Protein AF-A0A355GTQ9-F1 (afdb_monomer_lite)

Secondary structure (DSSP, 8-state):
--HHHHHHHHHHHHHT-S-TT-HHHHHHHHHHTT-HHHHHHHHH-HHHHHHHHHH------GGGTTS-TTSTTSGGGSTT---

Foldseek 3Di:
DDPLLVVLLVVVVVVVPDFQLPLVVSLVVCVVVVVVVNNVCCVVPVVQSVCCLQQVDDPPPPPPPPPDPDPPPPPRPPNPDGD

pLDDT: mean 75.87, std 20.14, range [38.34, 94.81]

Structure (mmCIF, N/CA/C/O backbone):
data_AF-A0A355GTQ9-F1
#
_entry.id   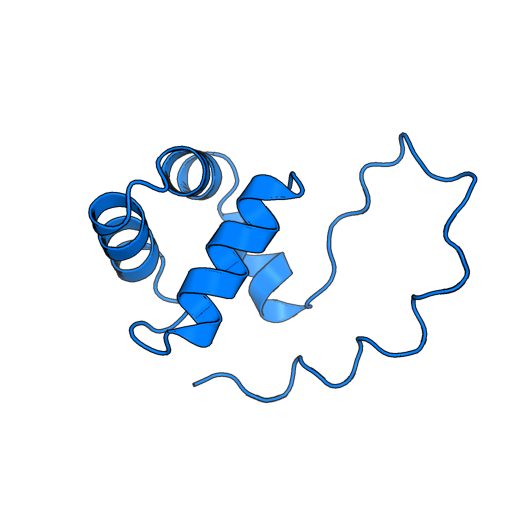AF-A0A355GTQ9-F1
#
loop_
_atom_site.group_PDB
_atom_site.id
_atom_site.type_symbol
_atom_site.label_atom_id
_atom_site.label_alt_id
_atom_site.label_comp_id
_atom_site.label_asym_id
_atom_site.label_entity_id
_atom_site.label_seq_id
_atom_site.pdbx_PDB_ins_code
_atom_site.Cartn_x
_atom_site.Cartn_y
_atom_site.Cartn_z
_atom_site.occupancy
_atom_site.B_iso_or_equiv
_atom_site.auth_seq_id
_atom_site.auth_comp_id
_atom_site.auth_asym_id
_atom_site.auth_atom_id
_atom_site.pdbx_PDB_model_num
ATOM 1 N N . MET A 1 1 ? -6.478 2.635 7.204 1.00 72.06 1 MET A N 1
ATOM 2 C CA . MET A 1 1 ? -6.402 1.731 6.040 1.00 72.06 1 MET A CA 1
ATOM 3 C C . MET A 1 1 ? -7.789 1.165 5.779 1.00 72.06 1 MET A C 1
ATOM 5 O O . MET A 1 1 ? -8.446 0.797 6.745 1.00 72.06 1 MET A O 1
ATOM 9 N N . THR A 1 2 ? -8.256 1.189 4.532 1.00 85.19 2 THR A N 1
ATOM 10 C CA . THR A 1 2 ? -9.509 0.543 4.103 1.00 85.19 2 THR A CA 1
ATOM 11 C C . THR A 1 2 ? -9.239 -0.902 3.684 1.00 85.19 2 THR A C 1
ATOM 13 O O . THR A 1 2 ? -8.093 -1.249 3.386 1.00 85.19 2 THR A O 1
ATOM 16 N N . ASP A 1 3 ? -10.286 -1.726 3.610 1.00 84.88 3 ASP A N 1
ATOM 17 C CA . ASP A 1 3 ? -10.174 -3.115 3.138 1.00 84.88 3 ASP A CA 1
ATOM 18 C C . ASP A 1 3 ? -9.636 -3.183 1.695 1.00 84.88 3 ASP A C 1
ATOM 20 O O . ASP A 1 3 ? -8.810 -4.035 1.380 1.00 84.88 3 ASP A O 1
ATOM 24 N N . THR A 1 4 ? -9.995 -2.214 0.842 1.00 87.88 4 THR A N 1
ATOM 25 C CA . THR A 1 4 ? -9.502 -2.116 -0.545 1.00 87.88 4 THR A CA 1
ATOM 26 C C . THR A 1 4 ? -7.990 -1.904 -0.621 1.00 87.88 4 THR A C 1
ATOM 28 O O . THR A 1 4 ? -7.300 -2.576 -1.386 1.00 87.88 4 THR A O 1
ATOM 31 N N . ILE A 1 5 ? -7.448 -1.000 0.201 1.00 89.50 5 ILE A N 1
ATOM 32 C CA . ILE A 1 5 ? -6.007 -0.727 0.269 1.00 89.50 5 ILE A CA 1
ATOM 33 C C . ILE A 1 5 ? -5.269 -1.961 0.793 1.00 89.50 5 ILE A C 1
ATOM 35 O O . ILE A 1 5 ? -4.208 -2.309 0.279 1.00 89.50 5 ILE A O 1
ATOM 39 N N . LEU A 1 6 ? -5.836 -2.650 1.787 1.00 87.50 6 LEU A N 1
ATOM 40 C CA . LEU A 1 6 ? -5.261 -3.883 2.318 1.00 87.50 6 LEU A CA 1
ATOM 41 C C . LEU A 1 6 ? -5.164 -4.964 1.233 1.00 87.50 6 LEU A C 1
ATOM 43 O O . LEU A 1 6 ? -4.096 -5.549 1.055 1.00 87.50 6 LEU A O 1
ATOM 47 N N . GLU A 1 7 ? -6.240 -5.201 0.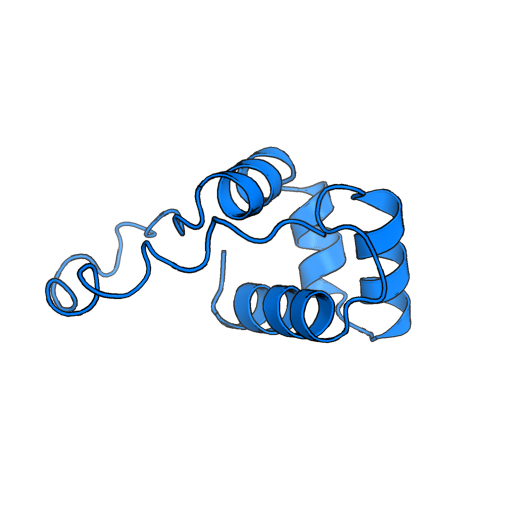484 1.00 89.81 7 GLU A N 1
ATOM 48 C CA . GLU A 1 7 ? -6.255 -6.161 -0.627 1.00 89.81 7 GLU A CA 1
ATOM 49 C C . GLU A 1 7 ? -5.221 -5.811 -1.704 1.00 89.81 7 GLU A C 1
ATOM 51 O O . GLU A 1 7 ? -4.505 -6.691 -2.185 1.00 89.81 7 GLU A O 1
ATOM 56 N N . GLN A 1 8 ? -5.069 -4.527 -2.037 1.00 91.50 8 GLN A N 1
ATOM 57 C CA . GLN A 1 8 ? -4.061 -4.057 -2.995 1.00 91.50 8 GLN A CA 1
ATOM 58 C C . GLN A 1 8 ? -2.630 -4.304 -2.491 1.00 91.50 8 GLN A C 1
ATOM 60 O O . GLN A 1 8 ? -1.782 -4.783 -3.248 1.00 91.50 8 GLN A O 1
ATOM 65 N N . ILE A 1 9 ? -2.359 -4.042 -1.207 1.00 90.69 9 ILE A N 1
ATOM 66 C CA . ILE A 1 9 ? -1.053 -4.313 -0.584 1.00 90.69 9 ILE A CA 1
ATOM 67 C C . ILE A 1 9 ? -0.765 -5.815 -0.571 1.00 90.69 9 ILE A C 1
ATOM 69 O O . ILE A 1 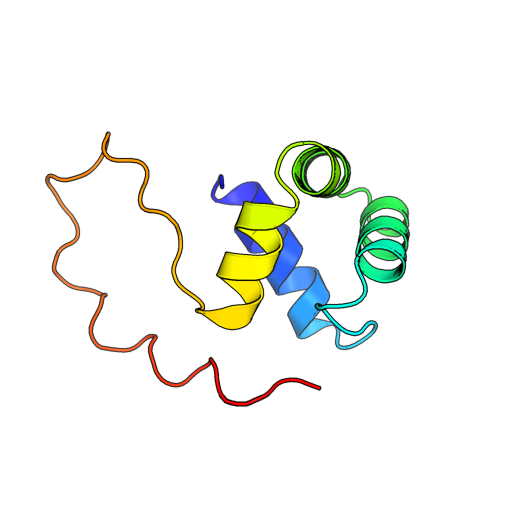9 ? 0.350 -6.218 -0.902 1.00 90.69 9 ILE A O 1
ATOM 73 N N . MET A 1 10 ? -1.750 -6.650 -0.222 1.00 89.81 10 MET A N 1
ATOM 74 C CA . MET A 1 10 ? -1.597 -8.108 -0.256 1.00 89.81 10 MET A CA 1
ATOM 75 C C . MET A 1 10 ? -1.368 -8.609 -1.684 1.00 89.81 10 MET A C 1
ATOM 77 O O . MET A 1 10 ? -0.471 -9.411 -1.898 1.00 89.81 10 MET A O 1
ATOM 81 N N . SER A 1 11 ? -2.072 -8.066 -2.681 1.00 91.25 11 SER A N 1
ATOM 82 C CA . SER A 1 11 ? -1.855 -8.402 -4.093 1.00 91.25 11 SER A CA 1
ATOM 83 C C . SER A 1 11 ? -0.423 -8.103 -4.554 1.00 91.25 11 SER A C 1
ATOM 85 O O . SER A 1 11 ? 0.182 -8.906 -5.268 1.00 91.25 11 SER A O 1
ATOM 87 N N . ILE A 1 12 ? 0.147 -6.966 -4.138 1.00 90.44 12 ILE A N 1
ATOM 88 C CA . ILE A 1 12 ? 1.549 -6.633 -4.426 1.00 90.44 12 ILE A CA 1
ATOM 89 C C . ILE A 1 12 ? 2.495 -7.563 -3.664 1.00 90.44 12 ILE A C 1
ATOM 91 O O . ILE A 1 12 ? 3.445 -8.075 -4.255 1.00 90.44 12 ILE A O 1
ATOM 95 N N . ARG A 1 13 ? 2.219 -7.829 -2.386 1.00 87.69 13 ARG A N 1
ATOM 96 C CA . ARG A 1 13 ? 3.024 -8.735 -1.561 1.00 87.69 13 ARG A CA 1
ATOM 97 C C . ARG A 1 13 ? 3.078 -10.144 -2.149 1.00 87.69 13 ARG A C 1
ATOM 99 O O . ARG A 1 13 ? 4.165 -10.688 -2.306 1.00 87.69 13 ARG A O 1
ATOM 106 N N . ASP A 1 14 ? 1.929 -10.701 -2.518 1.00 88.06 14 ASP A N 1
ATOM 107 C CA . ASP A 1 14 ? 1.804 -12.044 -3.091 1.00 88.06 14 ASP A CA 1
ATOM 108 C C . ASP A 1 14 ? 2.474 -12.143 -4.465 1.00 88.06 14 ASP A C 1
ATOM 110 O O . ASP A 1 14 ? 2.928 -13.215 -4.863 1.00 88.06 14 ASP A O 1
ATOM 114 N N . SER A 1 15 ? 2.583 -11.020 -5.185 1.00 88.69 15 SER A N 1
ATOM 115 C CA . SER A 1 15 ? 3.330 -10.977 -6.441 1.00 88.69 15 SER A CA 1
ATOM 116 C C . SER A 1 15 ? 4.838 -11.157 -6.253 1.00 88.69 15 SER A C 1
ATOM 118 O O . SER A 1 15 ? 5.507 -11.569 -7.197 1.00 88.69 15 SER A O 1
ATOM 120 N N . GLY A 1 16 ? 5.384 -10.821 -5.074 1.00 86.94 16 GLY A N 1
ATOM 121 C CA . GLY A 1 16 ? 6.820 -10.901 -4.779 1.00 86.94 16 GLY A CA 1
ATOM 122 C C . GLY A 1 16 ? 7.714 -10.076 -5.716 1.00 86.94 16 GLY A C 1
ATOM 123 O O . GLY A 1 16 ? 8.917 -10.307 -5.777 1.00 86.94 16 GLY A O 1
ATOM 124 N N . ALA A 1 17 ? 7.139 -9.148 -6.487 1.00 87.88 17 ALA A N 1
ATOM 125 C CA . ALA A 1 17 ? 7.851 -8.428 -7.541 1.00 87.88 17 ALA A CA 1
ATOM 126 C C . ALA A 1 17 ? 8.742 -7.298 -7.003 1.00 87.88 17 ALA A C 1
ATOM 128 O O . ALA A 1 17 ? 9.705 -6.907 -7.660 1.00 87.88 17 ALA A O 1
ATOM 129 N N . VAL A 1 18 ? 8.413 -6.759 -5.826 1.00 90.56 18 VAL A N 1
ATOM 130 C CA . VAL A 1 18 ? 9.113 -5.630 -5.205 1.00 90.56 18 VAL A CA 1
ATOM 131 C C . VAL A 1 18 ? 9.222 -5.832 -3.699 1.00 90.56 18 VAL A C 1
ATOM 133 O O . VAL A 1 18 ? 8.336 -6.406 -3.069 1.00 90.56 18 VAL A O 1
ATOM 136 N N . ASN A 1 19 ? 10.286 -5.289 -3.109 1.00 89.56 19 ASN A N 1
ATOM 137 C CA . ASN A 1 19 ? 10.411 -5.218 -1.659 1.00 89.56 19 ASN A CA 1
ATOM 138 C C . ASN A 1 19 ? 9.344 -4.264 -1.097 1.00 89.56 19 ASN A C 1
ATOM 140 O O . ASN A 1 19 ? 9.304 -3.086 -1.455 1.00 89.56 19 ASN A O 1
ATOM 144 N N . MET A 1 20 ? 8.525 -4.750 -0.164 1.00 88.69 20 MET A N 1
ATOM 145 C CA . MET A 1 20 ? 7.427 -3.984 0.441 1.00 88.69 20 MET A CA 1
ATOM 146 C C . MET A 1 20 ? 7.884 -2.752 1.243 1.00 88.69 20 MET A C 1
ATOM 148 O O . MET A 1 20 ? 7.079 -1.854 1.489 1.00 88.69 20 MET A O 1
ATOM 152 N N . LEU A 1 21 ? 9.161 -2.675 1.638 1.00 88.19 21 LEU A N 1
ATOM 153 C CA . LEU A 1 21 ? 9.757 -1.507 2.302 1.00 88.19 21 LEU A CA 1
ATOM 154 C C . LEU A 1 21 ? 10.20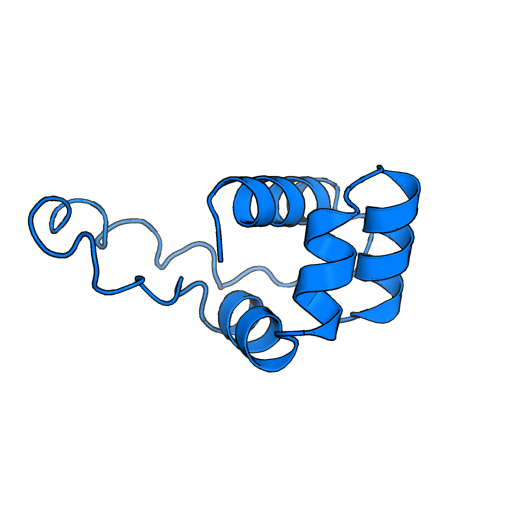2 -0.416 1.315 1.00 88.19 21 LEU A C 1
ATOM 156 O O . LEU A 1 21 ? 10.354 0.749 1.702 1.00 88.19 21 LEU A O 1
ATOM 160 N N . SER A 1 22 ? 10.383 -0.773 0.042 1.00 90.19 22 SER A N 1
ATOM 161 C CA . SER A 1 22 ? 10.759 0.140 -1.037 1.00 90.19 22 SER A CA 1
ATOM 162 C C . SER A 1 22 ? 9.533 0.876 -1.566 1.00 90.19 22 SER A C 1
ATOM 164 O O . SER A 1 22 ? 8.951 0.502 -2.578 1.00 90.19 22 SER A O 1
ATOM 166 N N . LEU A 1 23 ? 9.156 1.965 -0.895 1.00 90.44 23 LEU A N 1
ATOM 167 C CA . LEU A 1 23 ? 7.955 2.744 -1.227 1.00 90.44 23 LEU A CA 1
ATOM 168 C C . LEU A 1 23 ? 7.890 3.177 -2.693 1.00 90.44 23 LEU A C 1
ATOM 170 O O . LEU A 1 23 ? 6.839 3.044 -3.303 1.00 90.44 23 LEU A O 1
ATOM 174 N N . ASN A 1 24 ? 9.006 3.630 -3.265 1.00 91.38 24 ASN A N 1
ATOM 175 C CA . ASN A 1 24 ? 9.043 4.079 -4.658 1.00 91.38 24 ASN A CA 1
ATOM 176 C C . ASN A 1 24 ? 8.706 2.937 -5.634 1.00 91.38 24 ASN A C 1
ATOM 178 O O . ASN A 1 24 ? 7.969 3.138 -6.595 1.00 91.38 24 ASN A O 1
ATOM 182 N N . GLU A 1 25 ? 9.220 1.734 -5.367 1.00 92.56 25 GLU A N 1
ATOM 183 C CA . GLU A 1 25 ? 8.960 0.545 -6.186 1.00 92.56 25 GLU A CA 1
ATOM 184 C C . GLU A 1 25 ? 7.515 0.064 -6.008 1.00 92.56 25 GLU A C 1
ATOM 186 O O . GLU A 1 25 ? 6.837 -0.245 -6.985 1.00 92.56 25 GLU A O 1
ATOM 191 N N . VAL A 1 26 ? 7.005 0.077 -4.771 1.00 91.94 26 VAL A N 1
ATOM 192 C CA . VAL A 1 26 ? 5.605 -0.259 -4.473 1.00 91.94 26 VAL A CA 1
ATOM 193 C C . VAL A 1 26 ? 4.653 0.725 -5.148 1.00 91.94 26 VAL A C 1
ATOM 195 O O . VAL A 1 26 ? 3.681 0.296 -5.757 1.00 91.94 26 VAL A O 1
ATOM 198 N N . GLN A 1 27 ? 4.934 2.029 -5.097 1.00 93.19 27 GLN A N 1
ATOM 199 C CA . GLN A 1 27 ? 4.123 3.051 -5.762 1.00 93.19 27 GLN A CA 1
ATOM 200 C C . GLN A 1 27 ? 4.146 2.890 -7.278 1.00 93.19 27 GLN A C 1
ATOM 202 O O . GLN A 1 27 ? 3.097 2.971 -7.914 1.00 93.19 27 GLN A O 1
ATOM 207 N N . ARG A 1 28 ? 5.316 2.616 -7.861 1.00 94.25 28 ARG A N 1
ATOM 208 C CA . ARG A 1 28 ? 5.438 2.356 -9.296 1.00 94.25 28 ARG A CA 1
ATOM 209 C C . ARG A 1 28 ? 4.619 1.136 -9.710 1.00 94.25 28 ARG A C 1
ATOM 211 O O . ARG A 1 28 ? 3.819 1.230 -10.635 1.00 94.25 28 ARG A O 1
ATOM 218 N N . LEU A 1 29 ? 4.771 0.019 -9.005 1.00 94.19 29 LEU A N 1
ATOM 219 C CA . LEU A 1 29 ? 4.038 -1.208 -9.307 1.00 94.19 29 LEU A CA 1
ATOM 220 C C . LEU A 1 29 ? 2.529 -1.051 -9.067 1.00 94.19 29 LEU A C 1
ATOM 222 O O . LEU A 1 29 ? 1.723 -1.558 -9.844 1.00 94.19 29 LEU A O 1
ATOM 226 N N . ALA A 1 30 ? 2.137 -0.331 -8.015 1.00 93.88 30 ALA A N 1
ATOM 227 C CA . ALA A 1 30 ? 0.746 0.015 -7.746 1.00 93.88 30 ALA A CA 1
ATOM 228 C C . ALA A 1 30 ? 0.160 0.851 -8.890 1.00 93.88 30 ALA A C 1
ATOM 230 O O . ALA A 1 30 ? -0.933 0.553 -9.365 1.00 93.88 30 ALA A O 1
ATOM 231 N N . TYR A 1 31 ? 0.906 1.838 -9.389 1.00 94.12 31 TYR A N 1
ATOM 232 C CA . TYR A 1 31 ? 0.503 2.651 -10.532 1.00 94.12 31 TYR A CA 1
ATOM 233 C C . TYR A 1 31 ? 0.356 1.813 -11.810 1.00 94.12 31 TYR A C 1
ATOM 235 O O . TYR A 1 31 ? -0.657 1.918 -12.499 1.00 94.12 31 TYR A O 1
ATOM 243 N N . GLU A 1 32 ? 1.314 0.926 -12.094 1.00 94.38 32 GLU A N 1
ATOM 244 C CA . GLU A 1 32 ? 1.268 0.001 -13.237 1.00 94.38 32 GLU A CA 1
ATOM 245 C C . GLU A 1 32 ? 0.071 -0.969 -13.161 1.00 94.38 32 GLU A C 1
ATOM 247 O O . GLU A 1 32 ? -0.498 -1.332 -14.190 1.00 94.38 32 GLU A O 1
ATOM 252 N N . LYS A 1 33 ? -0.354 -1.355 -11.950 1.00 92.06 33 LYS A N 1
ATOM 253 C CA . LYS A 1 33 ? -1.534 -2.205 -11.704 1.00 92.06 33 LYS A CA 1
ATOM 254 C C . LYS A 1 33 ? -2.862 -1.439 -11.621 1.00 92.06 33 LYS A C 1
ATOM 256 O O . LYS A 1 33 ? -3.908 -2.074 -11.523 1.00 92.06 33 LYS A O 1
ATOM 261 N N . GLY A 1 34 ? -2.845 -0.104 -11.662 1.00 94.81 34 GLY A N 1
ATOM 262 C CA . GLY A 1 34 ? -4.043 0.736 -11.535 1.00 94.81 34 GLY A CA 1
ATOM 263 C C . GLY A 1 34 ? -4.551 0.921 -10.098 1.00 94.81 34 GLY A C 1
ATOM 264 O O . GLY A 1 34 ? -5.686 1.344 -9.892 1.00 94.81 34 GLY A O 1
ATOM 265 N N . TYR A 1 35 ? -3.730 0.623 -9.089 1.00 94.25 35 TYR A N 1
ATOM 266 C CA . TYR A 1 35 ? -4.045 0.794 -7.667 1.00 94.25 35 TYR A CA 1
ATOM 267 C C . TYR A 1 35 ? -3.802 2.241 -7.214 1.00 94.25 35 TYR A C 1
ATOM 269 O O . TYR A 1 35 ? -2.959 2.517 -6.360 1.00 94.25 35 TYR A O 1
ATOM 277 N N . TYR A 1 36 ? -4.530 3.191 -7.806 1.00 92.69 36 TYR A N 1
ATOM 278 C CA . TYR A 1 36 ? -4.336 4.622 -7.543 1.00 92.69 36 TYR A CA 1
ATOM 279 C C . TYR A 1 36 ? -4.645 5.011 -6.089 1.00 92.69 36 TYR A C 1
ATOM 281 O O . TYR A 1 36 ? -3.951 5.854 -5.527 1.00 92.69 36 TYR A O 1
ATOM 289 N N . GLU A 1 37 ? -5.619 4.351 -5.454 1.00 91.75 37 GLU A N 1
ATOM 290 C CA . GLU A 1 37 ? -5.934 4.557 -4.033 1.00 91.75 37 GLU A CA 1
ATOM 291 C C . GLU A 1 37 ? -4.746 4.212 -3.128 1.00 91.75 37 GLU A C 1
ATOM 293 O O . GLU A 1 37 ? -4.422 4.975 -2.219 1.00 91.75 37 GLU A O 1
ATOM 298 N N . LEU A 1 38 ? -4.053 3.100 -3.401 1.00 91.88 38 LEU A N 1
ATOM 299 C CA . LEU A 1 38 ? -2.842 2.727 -2.673 1.00 91.88 38 LEU A CA 1
ATOM 300 C C . LEU A 1 38 ? -1.711 3.735 -2.895 1.00 91.88 38 LEU A C 1
ATOM 302 O O . LEU A 1 38 ? -1.000 4.060 -1.945 1.00 91.88 38 LEU A O 1
ATOM 306 N N . VAL A 1 39 ? -1.546 4.248 -4.118 1.00 93.94 39 VAL A N 1
ATOM 307 C CA . VAL A 1 39 ? -0.524 5.267 -4.408 1.00 93.94 39 VAL A CA 1
ATOM 308 C C . VAL A 1 39 ? -0.766 6.517 -3.561 1.00 93.94 39 VAL A C 1
ATOM 310 O O . VAL A 1 39 ? 0.141 6.928 -2.837 1.00 93.94 39 VAL A O 1
ATOM 313 N N . CYS A 1 40 ? -1.989 7.056 -3.575 1.00 92.69 40 CYS A N 1
ATOM 314 C CA . CYS A 1 40 ? -2.362 8.212 -2.755 1.00 92.69 40 CYS A CA 1
ATOM 315 C C . CYS A 1 40 ? -2.221 7.917 -1.255 1.00 92.69 40 CYS A C 1
ATOM 317 O O . CYS A 1 40 ? -1.658 8.721 -0.515 1.00 92.69 40 CYS A O 1
ATOM 319 N N . TYR A 1 41 ? -2.642 6.731 -0.803 1.00 91.69 41 TYR A N 1
ATOM 320 C CA . TYR A 1 41 ? -2.518 6.337 0.600 1.00 91.69 41 TYR A CA 1
ATOM 321 C C . TYR A 1 41 ? -1.062 6.294 1.074 1.00 91.69 41 TYR A C 1
ATOM 323 O O . TYR A 1 41 ? -0.760 6.723 2.186 1.00 91.69 41 TYR A O 1
ATOM 331 N N . ILE A 1 42 ? -0.141 5.791 0.249 1.00 91.06 42 ILE A N 1
ATOM 332 C CA . ILE A 1 42 ? 1.284 5.753 0.596 1.00 91.06 42 ILE A CA 1
ATOM 333 C C . ILE A 1 42 ? 1.853 7.172 0.739 1.00 91.06 42 ILE A C 1
ATOM 335 O O . ILE A 1 42 ? 2.679 7.400 1.628 1.00 91.06 42 ILE A O 1
ATOM 339 N N . GLU A 1 43 ? 1.413 8.119 -0.091 1.00 91.00 43 GLU A N 1
ATOM 340 C CA . GLU A 1 43 ? 1.848 9.520 -0.014 1.00 91.00 43 GLU A CA 1
ATOM 341 C C . GLU A 1 43 ? 1.315 10.216 1.242 1.00 91.00 43 GLU A C 1
ATOM 343 O O . GLU A 1 43 ? 2.081 10.837 1.981 1.00 91.00 43 GLU A O 1
ATOM 348 N N . GLU A 1 44 ? 0.024 10.060 1.526 1.00 91.06 44 GLU A N 1
ATOM 349 C CA . GLU A 1 44 ? -0.652 10.717 2.650 1.00 91.06 44 GLU A CA 1
ATOM 350 C C . GLU A 1 44 ? -0.306 10.071 4.004 1.00 91.06 44 GLU A C 1
ATOM 352 O O . GLU A 1 44 ? -0.141 10.756 5.016 1.00 91.06 44 GLU A O 1
ATOM 357 N N . HIS A 1 45 ? -0.140 8.745 4.030 1.00 90.44 45 HIS A N 1
ATOM 358 C CA . HIS A 1 45 ? -0.042 7.934 5.248 1.00 90.44 45 HIS A CA 1
ATOM 359 C C . HIS A 1 45 ? 1.205 7.037 5.284 1.00 90.44 45 HIS A C 1
ATOM 361 O O . HIS A 1 45 ? 1.191 5.937 5.848 1.00 90.44 45 HIS A O 1
ATOM 367 N N . ARG A 1 46 ? 2.342 7.530 4.776 1.00 88.69 46 ARG A N 1
ATOM 368 C CA . ARG A 1 46 ? 3.624 6.797 4.721 1.00 88.69 46 ARG A CA 1
ATOM 369 C C . ARG A 1 46 ? 4.007 6.083 6.022 1.00 88.69 46 ARG A C 1
ATOM 371 O O . ARG A 1 46 ? 4.470 4.944 5.995 1.00 88.69 46 ARG A O 1
ATOM 378 N N . ARG A 1 47 ? 3.836 6.747 7.173 1.00 87.94 47 ARG A N 1
ATOM 379 C CA . ARG A 1 47 ? 4.186 6.179 8.489 1.00 87.94 47 ARG A CA 1
ATOM 380 C C . ARG A 1 47 ? 3.277 5.012 8.871 1.00 87.94 47 ARG A C 1
ATOM 382 O O . ARG A 1 47 ? 3.730 4.077 9.519 1.00 87.94 47 ARG A O 1
ATOM 389 N N . GLU A 1 48 ? 2.000 5.077 8.514 1.00 88.00 48 GLU A N 1
ATOM 390 C CA . GLU A 1 48 ? 1.047 4.003 8.798 1.00 88.00 48 GLU A CA 1
ATOM 391 C C . GLU A 1 48 ? 1.334 2.782 7.941 1.00 88.00 48 GLU A C 1
ATOM 393 O O . GLU A 1 48 ? 1.384 1.686 8.487 1.00 88.00 48 GLU A O 1
ATOM 398 N N . TYR A 1 49 ? 1.619 2.983 6.653 1.00 88.94 49 TYR A N 1
ATOM 399 C CA . TYR A 1 49 ? 2.067 1.913 5.770 1.00 88.94 49 TYR A CA 1
ATOM 400 C C . TYR A 1 49 ? 3.333 1.236 6.316 1.00 88.94 49 TYR A C 1
ATOM 402 O O . TYR A 1 49 ? 3.367 0.021 6.474 1.00 88.94 49 TYR A O 1
ATOM 410 N N . TRP A 1 50 ? 4.353 2.015 6.693 1.00 87.94 50 TRP A N 1
ATOM 411 C CA . TRP A 1 50 ? 5.593 1.468 7.261 1.00 87.94 50 TRP A CA 1
ATOM 412 C C . TRP A 1 50 ? 5.351 0.653 8.530 1.00 87.94 50 TRP A C 1
ATOM 414 O O . TRP A 1 50 ? 5.876 -0.450 8.672 1.00 87.94 50 TRP A O 1
ATOM 424 N N . ASN A 1 51 ? 4.531 1.183 9.438 1.00 85.88 51 ASN A N 1
ATOM 425 C CA . ASN A 1 51 ? 4.153 0.461 10.643 1.00 85.88 51 ASN A CA 1
ATOM 426 C C . ASN A 1 51 ? 3.405 -0.824 10.291 1.00 85.88 51 ASN A C 1
ATOM 428 O O . ASN A 1 51 ? 3.748 -1.859 10.836 1.00 85.88 51 ASN A O 1
ATOM 432 N N . PHE A 1 52 ? 2.458 -0.783 9.354 1.00 85.19 52 PHE A N 1
ATOM 433 C CA . PHE A 1 52 ? 1.709 -1.958 8.919 1.00 85.19 52 PHE A CA 1
ATOM 434 C C . PHE A 1 52 ? 2.621 -3.050 8.347 1.00 85.19 52 PHE A C 1
ATOM 436 O O . PHE A 1 52 ? 2.487 -4.207 8.731 1.00 85.19 52 PHE A O 1
ATOM 443 N N . ILE A 1 53 ? 3.591 -2.700 7.497 1.00 86.94 53 ILE A N 1
ATOM 444 C CA . ILE A 1 53 ? 4.549 -3.678 6.960 1.00 86.94 53 ILE A CA 1
ATOM 445 C C . ILE A 1 53 ? 5.431 -4.271 8.071 1.00 86.94 53 ILE A C 1
ATOM 447 O O . ILE A 1 53 ? 5.728 -5.463 8.040 1.00 86.94 53 ILE A O 1
ATOM 451 N N . MET A 1 54 ? 5.822 -3.471 9.069 1.00 82.19 54 MET A N 1
ATOM 452 C CA . MET A 1 54 ? 6.699 -3.918 10.160 1.00 82.19 54 MET A CA 1
ATOM 453 C C . MET A 1 54 ? 5.981 -4.710 11.256 1.00 82.19 54 MET A C 1
ATOM 455 O O . MET A 1 54 ? 6.549 -5.648 11.810 1.00 82.19 54 MET A O 1
ATOM 459 N N . THR A 1 55 ? 4.760 -4.322 11.617 1.00 79.25 55 THR A N 1
ATOM 460 C CA . THR A 1 55 ? 4.027 -4.916 12.743 1.00 79.25 55 THR A CA 1
ATOM 461 C C . THR A 1 55 ? 2.973 -5.916 12.288 1.00 79.25 55 THR A C 1
ATOM 463 O O . THR A 1 55 ? 2.566 -6.767 13.076 1.00 79.25 55 THR A O 1
ATOM 466 N N . GLY A 1 56 ? 2.502 -5.821 11.040 1.00 72.62 56 GLY A N 1
ATOM 467 C CA . GLY A 1 56 ? 1.309 -6.526 10.570 1.00 72.62 56 GLY A CA 1
ATOM 468 C C . GLY A 1 56 ? 0.033 -6.104 11.305 1.00 72.62 56 GLY A C 1
ATOM 469 O O . GLY A 1 56 ? -1.006 -6.743 11.144 1.00 72.62 56 GLY A O 1
ATOM 470 N N . GLU A 1 57 ? 0.101 -5.064 12.142 1.00 72.50 57 GLU A N 1
ATOM 471 C CA . GLU A 1 57 ? -1.032 -4.574 12.912 1.00 72.50 57 GLU A CA 1
ATO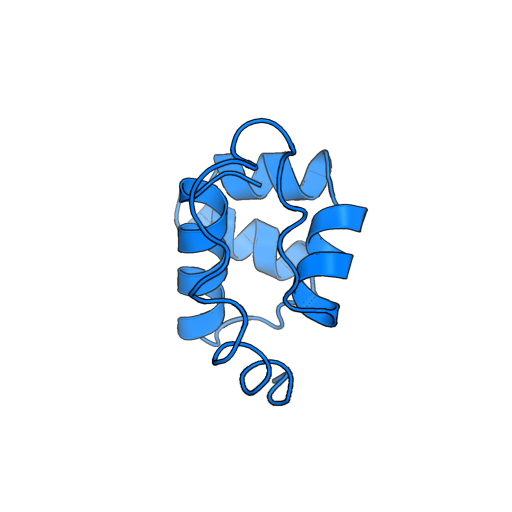M 472 C C . GLU A 1 57 ? -1.734 -3.481 12.117 1.00 72.50 57 GLU A C 1
ATOM 474 O O . GLU A 1 57 ? -1.236 -2.365 11.945 1.00 72.50 57 GLU A O 1
ATOM 479 N N . GLU A 1 58 ? -2.927 -3.811 11.637 1.00 66.25 58 GLU A N 1
ATOM 480 C CA . GLU A 1 58 ? -3.870 -2.822 11.144 1.00 66.25 58 GLU A CA 1
ATOM 481 C C . GLU A 1 58 ? -4.211 -1.894 12.313 1.00 66.25 58 GLU A C 1
ATOM 483 O O . GLU A 1 58 ? -4.640 -2.351 13.378 1.00 66.25 58 GLU A O 1
ATOM 488 N N . LYS A 1 59 ? -4.010 -0.580 12.148 1.00 62.03 59 LYS A N 1
ATOM 489 C CA . LYS A 1 59 ? -4.580 0.373 13.100 1.00 62.03 59 LYS A CA 1
ATOM 490 C C . LYS A 1 59 ? -6.094 0.281 12.985 1.00 62.03 59 LYS A C 1
ATOM 492 O O . LYS A 1 59 ? -6.690 0.877 12.092 1.00 62.03 59 LYS A O 1
ATOM 497 N N . GLU A 1 60 ? -6.670 -0.502 13.887 1.00 53.75 60 GLU A N 1
ATOM 498 C CA . GLU A 1 60 ? -8.101 -0.687 14.080 1.00 53.75 60 GLU A CA 1
ATOM 499 C C . GLU A 1 60 ? -8.726 0.707 14.203 1.00 53.75 60 GLU A C 1
ATOM 501 O O . GLU A 1 60 ? -8.471 1.451 15.156 1.00 53.75 60 GLU A O 1
ATOM 506 N N . ASN A 1 61 ? -9.468 1.117 13.175 1.00 46.44 61 ASN A N 1
ATOM 507 C CA . ASN A 1 61 ? -10.193 2.372 13.221 1.00 46.44 61 ASN A CA 1
ATOM 508 C C . ASN A 1 61 ? -11.299 2.166 14.263 1.00 46.44 61 ASN A C 1
ATOM 510 O O . ASN A 1 61 ? -12.167 1.315 14.082 1.00 46.44 61 ASN A O 1
ATOM 514 N N . LYS A 1 62 ? -11.237 2.895 15.382 1.00 45.56 62 LYS A N 1
ATOM 515 C CA . LYS A 1 62 ? -12.024 2.659 16.611 1.00 45.56 62 LYS A CA 1
ATOM 516 C C . LYS A 1 62 ? -13.556 2.741 16.466 1.00 45.56 62 LYS A C 1
ATOM 518 O O . LYS A 1 62 ? -14.276 2.668 17.454 1.00 45.56 62 LYS A O 1
ATOM 523 N N . TYR A 1 63 ? -14.079 2.875 15.253 1.00 49.41 63 TYR A N 1
ATOM 524 C CA . TYR A 1 63 ? -15.508 2.987 14.973 1.00 49.41 63 TYR A CA 1
ATOM 525 C C . TYR A 1 63 ? -16.233 1.632 14.837 1.00 49.41 63 TYR A C 1
ATOM 527 O O . TYR A 1 63 ? -17.456 1.622 14.746 1.00 49.41 63 TYR A O 1
ATOM 535 N N . SER A 1 64 ? -15.531 0.490 14.887 1.00 48.03 64 SER A N 1
ATOM 536 C CA . SER A 1 64 ? -16.129 -0.861 14.826 1.00 48.03 64 SER A CA 1
ATOM 537 C C . SER A 1 64 ? -15.804 -1.756 16.036 1.00 48.03 64 SER A C 1
ATOM 539 O O . SER A 1 64 ? -15.871 -2.983 15.939 1.00 48.03 64 SER A O 1
ATOM 541 N N . GLU A 1 65 ? -15.455 -1.174 17.191 1.00 49.75 65 GLU A N 1
ATOM 542 C CA . GLU A 1 65 ? -14.961 -1.897 18.384 1.00 49.75 65 GLU A CA 1
ATOM 543 C C . GLU A 1 65 ? -15.951 -2.904 19.023 1.00 49.75 65 GLU A C 1
ATOM 545 O O . GLU A 1 65 ? -15.601 -3.571 19.997 1.00 49.75 65 GLU A O 1
ATOM 550 N N . THR A 1 66 ? -17.168 -3.096 18.508 1.00 48.72 66 THR A N 1
ATOM 551 C CA . THR A 1 66 ? -18.169 -3.941 19.185 1.00 48.72 66 THR A CA 1
ATOM 552 C C . THR A 1 66 ? -18.201 -5.420 18.785 1.00 48.72 66 THR A C 1
ATOM 554 O O . THR A 1 66 ? -18.763 -6.191 19.558 1.00 48.72 66 THR A O 1
ATOM 557 N N . SER A 1 67 ? -17.604 -5.873 17.668 1.00 45.56 67 SER A N 1
ATOM 558 C CA . SER A 1 67 ? -17.924 -7.234 17.158 1.00 45.56 67 SER A CA 1
ATOM 559 C C . SER A 1 67 ? -16.786 -8.227 16.867 1.00 45.56 67 SER A C 1
ATOM 561 O O . SER A 1 67 ? -17.091 -9.400 16.679 1.00 45.56 67 SER A O 1
ATOM 563 N N . LEU A 1 68 ? -15.493 -7.874 16.867 1.00 49.53 68 LEU A N 1
ATOM 564 C CA . LEU A 1 68 ? -14.448 -8.817 16.400 1.00 49.53 68 LEU A CA 1
ATOM 565 C C . LEU A 1 68 ? -13.278 -9.024 17.376 1.00 49.53 68 LEU A C 1
ATOM 567 O O . LEU A 1 68 ? -12.109 -8.904 17.027 1.00 49.53 68 LEU A O 1
ATOM 571 N N . ARG A 1 69 ? -13.579 -9.460 18.608 1.00 44.12 69 ARG A N 1
ATOM 572 C CA . ARG A 1 69 ? -12.555 -9.995 19.536 1.00 44.12 69 ARG A CA 1
ATOM 573 C C . ARG A 1 69 ? -11.987 -11.364 19.129 1.00 44.12 69 ARG A C 1
ATOM 575 O O . ARG A 1 69 ? -11.035 -11.815 19.756 1.00 44.12 69 ARG A O 1
ATOM 582 N N . ASN A 1 70 ? -12.537 -12.037 18.114 1.00 42.56 70 ASN A N 1
ATOM 583 C CA . ASN A 1 70 ? -12.350 -13.486 17.965 1.00 42.56 70 ASN A CA 1
ATOM 584 C C . ASN A 1 70 ? -11.342 -13.952 16.891 1.00 42.56 70 ASN A C 1
ATOM 586 O O . ASN A 1 70 ? -11.169 -15.150 16.705 1.00 42.56 70 ASN A O 1
ATOM 590 N N . THR A 1 71 ? -10.638 -13.057 16.189 1.00 45.12 71 THR A N 1
ATOM 591 C CA . THR A 1 71 ? -9.692 -13.457 15.114 1.00 45.12 71 THR A CA 1
ATOM 592 C C . THR A 1 71 ? -8.240 -13.027 15.348 1.00 45.12 71 THR A C 1
ATOM 594 O O . THR A 1 71 ? -7.347 -13.427 14.599 1.00 45.12 71 THR A O 1
ATOM 597 N N . LYS A 1 72 ? -7.952 -12.292 16.434 1.00 46.22 72 LYS A N 1
ATOM 598 C CA . LYS A 1 72 ? -6.598 -11.802 16.778 1.00 46.22 72 LYS A CA 1
ATOM 599 C C . LYS A 1 72 ? -5.598 -12.910 17.167 1.00 46.22 72 LYS A C 1
ATOM 601 O O . LYS A 1 72 ? -4.418 -12.626 17.354 1.00 46.22 72 LYS A O 1
ATOM 606 N N . SER A 1 73 ? -6.034 -14.171 17.262 1.00 42.25 73 SER A N 1
ATOM 607 C CA . SER A 1 73 ? -5.206 -15.288 17.741 1.00 42.25 73 SER A CA 1
ATOM 608 C C . SER A 1 73 ? -4.347 -15.983 16.672 1.00 42.25 73 SER A C 1
ATOM 610 O O . SER A 1 73 ? -3.412 -16.683 17.047 1.00 42.25 73 SER A O 1
ATOM 612 N N . LEU A 1 74 ? -4.612 -15.822 15.368 1.00 43.19 74 LEU A N 1
ATOM 613 C CA . LEU A 1 74 ? -3.925 -16.621 14.329 1.00 43.19 74 LEU A CA 1
ATOM 614 C C . LEU A 1 74 ? -3.038 -15.822 13.359 1.00 43.19 74 LEU A C 1
ATOM 616 O O . LEU A 1 74 ? -2.264 -16.418 12.619 1.00 43.19 74 LEU A O 1
ATOM 620 N N . ARG A 1 75 ? -3.066 -14.483 13.379 1.00 47.72 75 ARG A N 1
ATOM 621 C CA . ARG A 1 75 ? -2.344 -13.660 12.383 1.00 47.72 75 ARG A CA 1
ATOM 622 C C . ARG A 1 75 ? -0.911 -13.251 12.759 1.00 47.72 75 ARG A C 1
ATOM 624 O O . ARG A 1 75 ? -0.216 -12.668 11.938 1.00 47.72 75 ARG A O 1
ATOM 631 N N . LYS A 1 76 ? -0.422 -13.608 13.955 1.00 45.91 76 LYS A N 1
ATOM 632 C CA . LYS A 1 76 ? 0.942 -13.261 14.420 1.00 45.91 76 LYS A CA 1
ATOM 633 C C . LYS A 1 76 ? 2.080 -14.014 13.708 1.00 45.91 76 LYS A C 1
ATOM 635 O O . LYS A 1 76 ? 3.232 -13.630 13.854 1.00 45.91 76 LYS A O 1
ATOM 640 N N . HIS A 1 77 ? 1.781 -15.064 12.940 1.00 38.81 77 HIS A N 1
ATOM 641 C CA . HIS A 1 77 ? 2.808 -15.907 12.309 1.00 38.81 77 HIS A CA 1
ATOM 642 C C . HIS A 1 77 ? 3.284 -15.430 10.924 1.00 38.81 77 HIS A C 1
ATO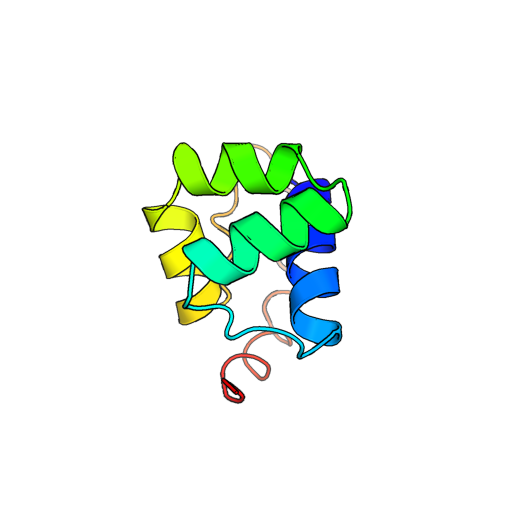M 644 O O . HIS A 1 77 ? 4.249 -15.976 10.403 1.00 38.81 77 HIS A O 1
ATOM 650 N N . ILE A 1 78 ? 2.665 -14.405 10.328 1.00 45.50 78 ILE A N 1
ATOM 651 C CA . ILE A 1 78 ? 2.961 -13.990 8.939 1.00 45.50 78 ILE A CA 1
ATOM 652 C C . ILE A 1 78 ? 4.043 -12.886 8.863 1.00 45.50 78 ILE A C 1
ATOM 654 O O . ILE A 1 78 ? 4.547 -12.571 7.785 1.00 45.50 78 ILE A O 1
ATOM 658 N N . VAL A 1 79 ? 4.450 -12.316 10.003 1.00 46.22 79 VAL A N 1
ATOM 659 C CA . VAL A 1 79 ? 5.427 -11.208 10.076 1.00 46.22 79 VAL A CA 1
ATOM 660 C C . VAL A 1 79 ? 6.881 -11.671 9.826 1.00 46.22 79 VAL A C 1
ATOM 662 O O . VAL A 1 79 ? 7.751 -10.849 9.571 1.00 46.22 79 VAL A O 1
ATOM 665 N N . TYR A 1 80 ? 7.172 -12.979 9.819 1.00 43.22 80 TYR A N 1
ATOM 666 C CA . TYR A 1 80 ? 8.554 -13.497 9.772 1.00 43.22 80 TYR A CA 1
ATOM 667 C C . TYR A 1 80 ? 9.167 -13.746 8.386 1.00 43.22 80 TYR A C 1
ATOM 669 O O . TYR A 1 80 ? 10.275 -14.270 8.314 1.00 43.22 80 TYR A O 1
ATOM 677 N N . PHE A 1 81 ? 8.513 -13.369 7.291 1.00 41.44 81 PHE A N 1
ATOM 678 C CA . PHE A 1 81 ? 9.105 -13.507 5.956 1.00 41.44 81 PHE A CA 1
ATOM 679 C C . PHE A 1 81 ? 8.994 -12.193 5.187 1.00 41.44 81 PHE A C 1
ATOM 681 O O . PHE A 1 81 ? 8.063 -11.966 4.416 1.00 41.44 81 PHE A O 1
ATOM 688 N N . ILE A 1 82 ? 9.959 -11.318 5.469 1.00 48.97 82 ILE A N 1
ATOM 689 C CA . ILE A 1 82 ? 10.381 -10.239 4.580 1.00 48.97 82 ILE A CA 1
ATOM 690 C C . ILE A 1 82 ? 11.347 -10.874 3.572 1.00 48.97 82 ILE A C 1
ATOM 692 O O . ILE A 1 82 ? 12.447 -11.282 3.949 1.00 48.97 82 ILE A O 1
ATOM 696 N N . TRP A 1 83 ? 10.931 -10.951 2.312 1.00 38.34 83 TRP A N 1
ATOM 697 C CA . TRP A 1 83 ? 11.820 -10.843 1.158 1.00 38.34 83 TRP A CA 1
ATOM 698 C C . TRP A 1 83 ? 11.139 -9.926 0.146 1.00 38.34 83 TRP A C 1
ATOM 700 O O . TRP A 1 83 ? 9.914 -10.106 -0.043 1.00 38.34 83 TRP A O 1
#

Radius of gyration: 13.29 Å; chains: 1; bounding box: 30×27×33 Å

Sequence (83 aa):
MTDTILEQIMSIRDSGAVNMLSLNEVQRLAYEKGYYELVCYIEEHRREYWNFIMTGEEKENKYSETSLRNTKSLRKHIVYFIW